Protein AF-A0A359EIB5-F1 (afdb_monomer_lite)

Structure (mmCIF, N/CA/C/O backbone):
data_AF-A0A359EIB5-F1
#
_entry.id   AF-A0A359EIB5-F1
#
loop_
_atom_site.group_PDB
_atom_site.id
_atom_site.type_symbol
_atom_site.label_atom_id
_atom_site.label_alt_id
_atom_site.label_comp_id
_atom_site.label_asym_id
_atom_site.label_entity_id
_atom_site.label_seq_id
_atom_site.pdbx_PDB_ins_code
_atom_site.Cartn_x
_atom_site.Cartn_y
_atom_site.Cartn_z
_atom_site.occupancy
_atom_site.B_iso_or_equiv
_atom_site.auth_seq_id
_atom_site.auth_comp_id
_atom_site.auth_asym_id
_atom_site.auth_atom_id
_atom_site.pdbx_PDB_model_num
ATOM 1 N N . MET A 1 1 ? 12.207 -35.602 58.215 1.00 65.62 1 MET A N 1
ATOM 2 C CA . MET A 1 1 ? 12.958 -34.423 57.721 1.00 65.62 1 MET A CA 1
ATOM 3 C C . MET A 1 1 ? 12.317 -33.805 56.476 1.00 65.62 1 MET A C 1
ATOM 5 O O . MET A 1 1 ? 11.827 -32.693 56.573 1.00 65.62 1 MET A O 1
ATOM 9 N N . LYS A 1 2 ? 12.185 -34.533 55.356 1.00 75.19 2 LYS A N 1
ATOM 10 C CA . LYS A 1 2 ? 11.631 -34.013 54.079 1.00 75.19 2 LYS A CA 1
ATOM 11 C C . LYS A 1 2 ? 10.182 -33.489 54.164 1.00 75.19 2 LYS A C 1
ATOM 13 O O . LYS A 1 2 ? 9.857 -32.461 53.590 1.00 75.19 2 LYS A O 1
ATOM 18 N N . LYS A 1 3 ? 9.329 -34.173 54.938 1.00 73.69 3 LYS A N 1
ATOM 19 C CA . LYS A 1 3 ? 7.910 -33.813 55.125 1.00 73.69 3 LYS A CA 1
ATOM 20 C C . LYS A 1 3 ? 7.727 -32.527 55.943 1.00 73.69 3 LYS A C 1
ATOM 22 O O . LYS A 1 3 ? 6.883 -31.716 55.604 1.00 73.69 3 LYS A O 1
ATOM 27 N N . VAL A 1 4 ? 8.565 -32.312 56.962 1.00 80.88 4 VAL A N 1
ATOM 28 C CA . VAL A 1 4 ? 8.549 -31.085 57.783 1.00 80.88 4 VAL A CA 1
ATOM 29 C C . VAL A 1 4 ? 8.980 -29.878 56.951 1.00 80.88 4 VAL A C 1
ATOM 31 O O . VAL A 1 4 ? 8.366 -28.824 57.043 1.00 80.88 4 VAL A O 1
ATOM 34 N N . TRP A 1 5 ? 9.972 -30.054 56.075 1.00 76.94 5 TRP A N 1
ATOM 35 C CA . TRP A 1 5 ? 10.420 -28.993 55.173 1.00 76.94 5 TRP A CA 1
ATOM 36 C C . TRP A 1 5 ? 9.376 -28.655 54.099 1.00 76.94 5 TRP A C 1
ATOM 38 O O . TRP A 1 5 ? 9.170 -27.486 53.803 1.00 76.94 5 TRP A O 1
ATOM 48 N N . MET A 1 6 ? 8.635 -29.649 53.597 1.00 76.38 6 MET A N 1
ATOM 49 C CA . MET A 1 6 ? 7.529 -29.430 52.655 1.00 76.38 6 MET A CA 1
ATOM 50 C C . MET A 1 6 ? 6.339 -28.699 53.296 1.00 76.38 6 MET A C 1
ATOM 52 O O . MET A 1 6 ? 5.755 -27.822 52.669 1.00 76.38 6 MET A O 1
ATOM 56 N N . PHE A 1 7 ? 6.016 -29.004 54.559 1.00 82.6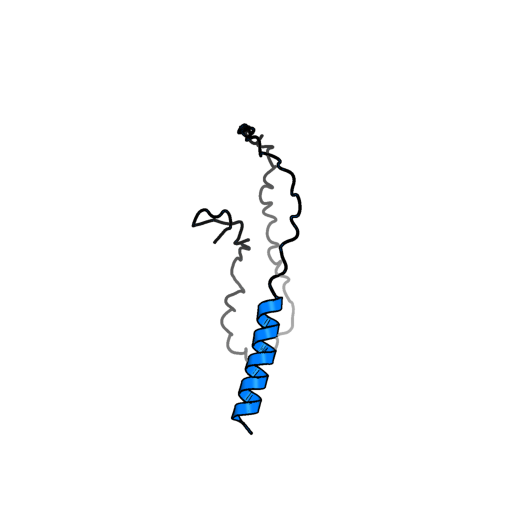2 7 PHE A N 1
ATOM 57 C CA . PHE A 1 7 ? 4.994 -28.265 55.309 1.00 82.62 7 PHE A CA 1
ATOM 58 C C . PHE A 1 7 ? 5.427 -26.832 55.623 1.00 82.62 7 PHE A C 1
ATOM 60 O O . PHE A 1 7 ? 4.618 -25.919 55.502 1.00 82.62 7 PHE A O 1
ATOM 67 N N . LEU A 1 8 ? 6.699 -26.616 55.966 1.00 80.19 8 LEU A N 1
ATOM 68 C CA . LEU A 1 8 ? 7.230 -25.275 56.207 1.00 80.19 8 LEU A CA 1
ATOM 69 C C . LEU A 1 8 ? 7.266 -24.446 54.913 1.00 80.19 8 LEU A C 1
ATOM 71 O O . LEU A 1 8 ? 6.943 -23.264 54.936 1.00 80.19 8 LEU A O 1
ATOM 75 N N . PHE A 1 9 ? 7.563 -25.079 53.774 1.00 80.06 9 PHE A N 1
ATOM 76 C CA . PHE A 1 9 ? 7.531 -24.438 52.460 1.00 80.06 9 PHE A CA 1
ATOM 77 C C . PHE A 1 9 ? 6.105 -24.061 52.034 1.00 80.06 9 PHE A C 1
ATOM 79 O O . PHE A 1 9 ? 5.877 -22.930 51.619 1.00 80.06 9 PHE A O 1
ATOM 86 N N . LEU A 1 10 ? 5.123 -24.955 52.206 1.00 79.44 10 LEU A N 1
ATOM 87 C CA . LEU A 1 10 ? 3.712 -24.654 51.922 1.00 79.44 10 LEU A CA 1
ATOM 88 C C . LEU A 1 10 ? 3.135 -23.584 52.854 1.00 79.44 10 LEU A C 1
ATOM 90 O O . LEU A 1 10 ? 2.333 -22.767 52.413 1.00 79.44 10 LEU A O 1
ATOM 94 N N . LEU A 1 11 ? 3.554 -23.557 54.120 1.00 78.38 11 LEU A N 1
ATOM 95 C CA . LEU A 1 11 ? 3.101 -22.553 55.079 1.00 78.38 11 LEU A CA 1
ATOM 96 C C . LEU A 1 11 ? 3.673 -21.168 54.746 1.00 78.38 11 LEU A C 1
ATOM 98 O O . LEU A 1 11 ? 2.924 -20.199 54.747 1.00 78.38 11 LEU A O 1
ATOM 102 N N . VAL A 1 12 ? 4.957 -21.073 54.381 1.00 78.00 12 VAL A N 1
ATOM 103 C CA . VAL A 1 12 ? 5.596 -19.803 53.986 1.00 78.00 12 VAL A CA 1
ATOM 104 C C . VAL A 1 12 ? 5.069 -19.295 52.637 1.00 78.00 12 VAL A C 1
ATOM 106 O O . VAL A 1 12 ? 4.770 -18.111 52.508 1.00 78.00 12 VAL A O 1
ATOM 109 N N . PHE A 1 13 ? 4.893 -20.173 51.644 1.00 67.50 13 PHE A N 1
ATOM 110 C CA . PHE A 1 13 ? 4.384 -19.783 50.322 1.00 67.50 13 PHE A CA 1
ATOM 111 C C . PHE A 1 13 ? 2.872 -19.491 50.339 1.00 67.50 13 PHE A C 1
ATOM 113 O O . PHE A 1 13 ? 2.404 -18.596 49.640 1.00 67.50 13 PHE A O 1
ATOM 120 N N . GLY A 1 14 ? 2.106 -20.195 51.181 1.00 69.12 14 GLY A N 1
ATOM 121 C CA . GLY A 1 14 ? 0.678 -19.949 51.390 1.00 69.12 14 GLY A CA 1
ATOM 122 C C . GLY A 1 14 ? 0.394 -18.636 52.124 1.00 69.12 14 GLY A C 1
ATOM 123 O O . GLY A 1 14 ? -0.482 -17.887 51.703 1.00 69.12 14 GLY A O 1
ATOM 124 N N . LEU A 1 15 ? 1.168 -18.300 53.166 1.00 65.12 15 LEU A N 1
ATOM 125 C CA . LEU A 1 15 ? 1.047 -17.009 53.863 1.00 65.12 15 LEU A CA 1
ATOM 126 C C . LEU A 1 15 ? 1.427 -15.815 52.974 1.00 65.12 15 LEU A C 1
ATOM 128 O O . LEU A 1 15 ? 0.824 -14.754 53.109 1.00 65.12 15 LEU A O 1
ATOM 132 N N . ALA A 1 16 ? 2.363 -15.990 52.034 1.00 59.53 16 ALA A N 1
ATOM 133 C CA . ALA A 1 16 ? 2.695 -14.960 51.049 1.00 59.53 16 ALA A CA 1
ATOM 134 C C . ALA A 1 16 ? 1.555 -14.708 50.040 1.00 59.53 16 ALA A C 1
ATOM 136 O O . ALA A 1 16 ? 1.380 -13.580 49.586 1.00 59.53 16 ALA A O 1
ATOM 137 N N . PHE A 1 17 ? 0.744 -15.724 49.722 1.00 56.12 17 PHE A N 1
ATOM 138 C CA . PHE A 1 17 ? -0.358 -15.602 48.760 1.00 56.12 17 PHE A CA 1
ATOM 139 C C . PHE A 1 17 ? -1.595 -14.899 49.346 1.00 56.12 17 PHE A C 1
ATOM 141 O O . PHE A 1 17 ? -2.283 -14.171 48.634 1.00 56.12 17 PHE A O 1
ATOM 148 N N . LEU A 1 18 ? -1.858 -15.049 50.652 1.00 57.69 18 LEU A N 1
ATOM 149 C CA . LEU A 1 18 ? -2.959 -14.339 51.323 1.00 57.69 18 LEU A CA 1
ATOM 150 C C . LEU A 1 18 ? -2.684 -12.838 51.543 1.00 57.69 18 LEU A C 1
ATOM 152 O O . LEU A 1 18 ? -3.629 -12.080 51.745 1.00 57.69 18 LEU A O 1
ATOM 156 N N . ALA A 1 19 ? -1.427 -12.387 51.470 1.00 55.81 19 ALA A N 1
ATOM 157 C CA . ALA A 1 19 ? -1.064 -10.976 51.631 1.00 55.81 19 ALA A CA 1
ATOM 158 C C . ALA A 1 19 ? -1.220 -10.129 50.346 1.00 55.81 19 ALA A C 1
ATOM 160 O O . ALA A 1 19 ? -1.018 -8.919 50.397 1.00 55.81 19 ALA A O 1
ATOM 161 N N . SER A 1 20 ? -1.600 -10.725 49.204 1.00 52.28 20 SER A N 1
ATOM 162 C CA . SER A 1 20 ? -1.776 -9.999 47.930 1.00 52.28 20 SER A CA 1
ATOM 163 C C . SER A 1 20 ? -3.173 -9.398 47.734 1.00 52.28 20 SER A C 1
ATOM 165 O O . SER A 1 20 ? -3.451 -8.832 46.677 1.00 52.28 20 SER A O 1
ATOM 167 N N . CYS A 1 21 ? -4.054 -9.491 48.733 1.00 56.09 21 CYS A N 1
ATOM 168 C CA . CYS A 1 21 ? -5.291 -8.719 48.749 1.00 56.09 21 CYS A CA 1
ATOM 169 C C . CYS A 1 21 ? -4.988 -7.327 49.319 1.00 56.09 21 CYS A C 1
ATOM 171 O O . CYS A 1 21 ? -5.253 -7.049 50.487 1.00 56.09 21 CYS A O 1
ATOM 173 N N . GLN A 1 22 ? -4.404 -6.447 48.503 1.00 64.00 22 GLN A N 1
ATOM 174 C CA . GLN A 1 22 ? -4.552 -5.021 48.776 1.00 64.00 22 GLN A CA 1
ATOM 175 C C . GLN A 1 22 ? -6.024 -4.662 48.526 1.00 64.00 22 GLN A C 1
ATOM 177 O O . GLN A 1 22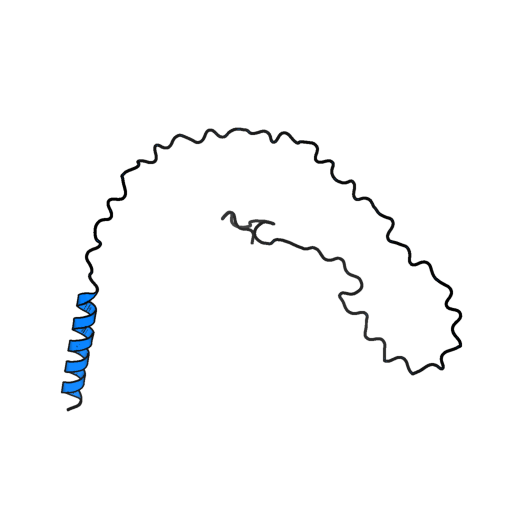 ? -6.546 -5.010 47.462 1.00 64.00 22 GLN A O 1
ATOM 182 N N . PRO A 1 23 ? -6.721 -4.008 49.472 1.00 58.62 23 PRO A N 1
ATOM 183 C CA . PRO A 1 23 ? -7.952 -3.322 49.125 1.00 58.62 23 PRO A CA 1
ATOM 184 C C . PRO A 1 23 ? -7.587 -2.277 48.069 1.00 58.62 23 PRO A C 1
ATOM 186 O O . PRO A 1 23 ? -6.602 -1.554 48.218 1.00 58.62 23 PRO A O 1
ATOM 189 N N . ALA A 1 24 ? -8.332 -2.263 46.967 1.00 63.12 24 ALA A N 1
ATOM 190 C CA . ALA A 1 24 ? -8.258 -1.170 46.020 1.00 63.12 24 ALA A CA 1
ATOM 191 C C . ALA A 1 24 ? -8.645 0.096 46.789 1.00 63.12 24 ALA A C 1
ATOM 193 O O . ALA A 1 24 ? -9.791 0.222 47.212 1.00 63.12 24 ALA A O 1
ATOM 194 N N . ASP A 1 25 ? -7.682 0.984 47.035 1.00 58.03 25 ASP A N 1
ATOM 195 C CA . ASP A 1 25 ? -8.004 2.336 47.459 1.00 58.03 25 ASP A CA 1
ATOM 196 C C . ASP A 1 25 ? -8.883 2.929 46.358 1.00 58.03 25 ASP A C 1
ATOM 198 O O . ASP A 1 25 ? -8.464 3.046 45.202 1.00 58.03 25 ASP A O 1
ATOM 202 N N . ASP A 1 26 ? -10.130 3.219 46.723 1.00 52.59 26 ASP A N 1
ATOM 203 C CA . ASP A 1 26 ? -11.119 3.887 45.897 1.00 52.59 26 ASP A CA 1
ATOM 204 C C . ASP A 1 26 ? -10.531 5.209 45.386 1.00 52.59 26 ASP A C 1
ATOM 206 O O . ASP A 1 26 ? -10.616 6.259 46.030 1.00 52.59 26 ASP A O 1
ATOM 210 N N . ILE A 1 27 ? -9.930 5.183 44.194 1.00 56.69 27 ILE A N 1
ATOM 211 C CA . ILE A 1 27 ? -9.752 6.400 43.418 1.00 56.69 27 ILE A CA 1
ATOM 212 C C . ILE A 1 27 ? -11.161 6.830 43.040 1.00 56.69 27 ILE A C 1
ATOM 214 O O . ILE A 1 27 ? -11.795 6.248 42.161 1.00 56.69 27 ILE A O 1
ATOM 218 N N . VAL A 1 28 ? -11.632 7.867 43.729 1.00 56.97 28 VAL A N 1
ATOM 219 C CA . VAL A 1 28 ? -12.770 8.697 43.344 1.00 56.97 28 VAL A CA 1
ATOM 220 C C . VAL A 1 28 ? -12.485 9.247 41.942 1.00 56.97 28 VAL A C 1
ATOM 222 O O . VAL A 1 28 ? -11.973 10.351 41.773 1.00 56.97 28 VAL A O 1
ATOM 225 N N . SER A 1 29 ? -12.771 8.452 40.913 1.00 51.56 29 SER A N 1
ATOM 226 C CA . SER A 1 29 ? -12.925 8.950 39.556 1.00 51.56 29 SER A CA 1
ATOM 227 C C . SER A 1 29 ? -14.298 9.579 39.496 1.00 51.56 29 SER A C 1
ATOM 229 O O . SER A 1 29 ? -15.319 8.905 39.624 1.00 51.56 29 SER A O 1
ATOM 231 N N . ALA A 1 30 ? -14.283 10.902 39.395 1.00 54.88 30 ALA A N 1
ATOM 232 C CA . ALA A 1 30 ? -15.448 11.737 39.236 1.00 54.88 30 ALA A CA 1
ATOM 233 C C . ALA A 1 30 ? -16.458 11.098 38.276 1.00 54.88 30 ALA A C 1
ATOM 235 O O . ALA A 1 30 ? -16.133 10.756 37.139 1.00 54.88 30 ALA A O 1
ATOM 236 N N . THR A 1 31 ? -17.700 10.990 38.740 1.00 55.62 31 THR A N 1
ATOM 237 C CA . THR A 1 31 ? -18.868 10.833 37.885 1.00 55.62 31 THR A CA 1
ATOM 238 C C . THR A 1 31 ? -18.940 12.041 36.955 1.00 55.62 31 THR A C 1
ATOM 240 O O . THR A 1 31 ? -19.554 13.054 37.282 1.00 55.62 31 THR A O 1
ATOM 243 N N . SER A 1 32 ? -18.314 11.955 35.788 1.00 50.03 32 SER A N 1
ATOM 244 C CA . SER A 1 32 ? -18.822 12.630 34.606 1.00 50.03 32 SER A CA 1
ATOM 245 C C . SER A 1 32 ? -19.661 11.609 33.861 1.00 50.03 32 SER A C 1
ATOM 247 O O . SER A 1 32 ? -19.165 10.757 33.129 1.00 50.03 32 SER A O 1
ATOM 249 N N . THR A 1 33 ? -20.970 11.680 34.081 1.00 57.88 33 THR A N 1
ATOM 250 C CA . THR A 1 33 ? -21.948 11.226 33.097 1.00 57.88 33 THR A CA 1
ATOM 251 C C . THR A 1 33 ? -21.457 11.702 31.727 1.00 57.88 33 THR A C 1
ATOM 253 O O . THR A 1 33 ? -21.346 12.919 31.548 1.00 57.88 33 THR A O 1
ATOM 256 N N . PRO A 1 34 ? -21.127 10.827 30.759 1.00 52.56 34 PRO A N 1
ATOM 257 C CA . PRO A 1 34 ? -21.064 11.283 29.390 1.00 52.56 34 PRO A CA 1
ATOM 258 C C . PRO A 1 34 ? -22.514 11.569 29.015 1.00 52.56 34 PRO A C 1
ATOM 260 O O . PRO A 1 34 ? -23.275 10.682 28.631 1.00 52.56 34 PRO A O 1
ATOM 263 N N . GLU A 1 35 ? -22.929 12.815 29.224 1.00 60.00 35 GLU A N 1
ATOM 264 C CA . GLU A 1 35 ? -24.069 13.372 28.528 1.00 60.00 35 GLU A CA 1
ATOM 265 C C . GLU A 1 35 ? -23.762 13.151 27.053 1.00 60.00 35 GLU A C 1
ATOM 267 O O . GLU A 1 35 ? -22.848 13.760 26.492 1.00 60.00 35 GLU A O 1
ATOM 272 N N . SER A 1 36 ? -24.453 12.170 26.470 1.00 52.12 36 SER A N 1
ATOM 273 C CA . SER A 1 36 ? -24.425 11.871 25.048 1.00 52.12 36 SER A CA 1
ATOM 274 C C . SER A 1 36 ? -25.046 13.067 24.336 1.00 52.12 36 SER A C 1
ATOM 276 O O . SER A 1 36 ? -26.200 13.069 23.919 1.00 52.12 36 SER A O 1
ATOM 278 N N . THR A 1 37 ? -24.264 14.137 24.252 1.00 55.78 37 THR A N 1
ATOM 279 C CA . THR A 1 37 ? -24.436 15.169 23.255 1.00 55.78 37 THR A CA 1
ATOM 280 C C . THR A 1 37 ? -24.134 14.456 21.958 1.00 55.78 37 THR A C 1
ATOM 282 O O . THR A 1 37 ? -22.972 14.210 21.635 1.00 55.78 37 THR A O 1
ATOM 285 N N . ALA A 1 38 ? -25.196 14.032 21.277 1.00 58.81 38 ALA A N 1
ATOM 286 C CA . ALA A 1 38 ? -25.133 13.525 19.924 1.00 58.81 38 ALA A CA 1
ATOM 287 C C . ALA A 1 38 ? -24.189 14.434 19.133 1.00 58.81 38 ALA A C 1
ATOM 289 O O . ALA A 1 38 ? -24.496 15.605 18.895 1.00 58.81 38 ALA A O 1
ATOM 290 N N . THR A 1 39 ? -23.008 13.917 18.792 1.00 50.81 39 THR A N 1
ATOM 291 C CA . THR A 1 39 ? -22.123 14.566 17.838 1.00 50.81 39 THR A CA 1
ATOM 292 C C . THR A 1 39 ? -22.923 14.648 16.558 1.00 50.81 39 THR A C 1
ATOM 294 O O . THR A 1 39 ? -23.154 13.652 15.875 1.00 50.81 39 THR A O 1
ATOM 297 N N . GLN A 1 40 ? -23.438 15.844 16.301 1.00 56.09 40 GLN A N 1
ATOM 298 C CA . GLN A 1 40 ? -24.072 16.189 15.055 1.00 56.09 40 GLN A CA 1
ATOM 299 C C . GLN A 1 40 ? -23.097 15.777 13.959 1.00 56.09 40 GLN A C 1
ATOM 301 O O . GLN A 1 40 ? -21.960 16.253 13.926 1.00 56.09 40 GLN A O 1
ATOM 306 N N . LEU A 1 41 ? -23.533 14.839 13.119 1.00 58.69 41 LEU A N 1
ATOM 307 C CA . LEU A 1 41 ? -22.857 14.477 11.889 1.00 58.69 41 LEU A CA 1
ATOM 308 C C . LEU A 1 41 ? -22.821 15.752 11.054 1.00 58.69 41 LEU A C 1
ATOM 310 O O . LEU A 1 41 ? -23.763 16.078 10.334 1.00 58.69 41 LEU A O 1
ATOM 314 N N . ALA A 1 42 ? -21.764 16.538 11.234 1.00 53.81 42 ALA A N 1
ATOM 315 C CA . ALA A 1 42 ? -21.444 17.590 10.311 1.00 53.81 42 ALA A CA 1
ATOM 316 C C . ALA A 1 42 ? -21.179 16.857 9.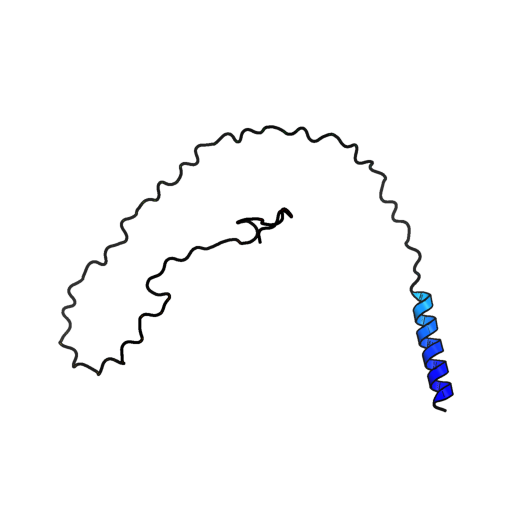003 1.00 53.81 42 ALA A C 1
ATOM 318 O O . ALA A 1 42 ? -20.138 16.221 8.837 1.00 53.81 42 ALA A O 1
ATOM 319 N N . THR A 1 43 ? -22.149 16.921 8.093 1.00 55.06 43 THR A N 1
ATOM 320 C CA . THR A 1 43 ? -21.932 16.768 6.660 1.00 55.06 43 THR A CA 1
ATOM 321 C C . THR A 1 43 ? -20.962 17.870 6.260 1.00 55.06 43 THR A C 1
ATOM 323 O O . THR A 1 43 ? -21.329 18.8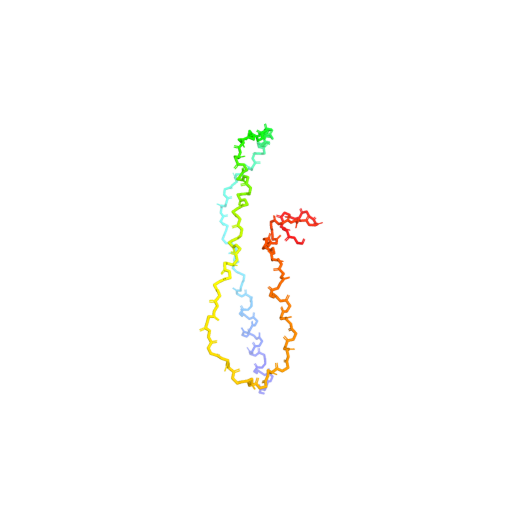88 5.678 1.00 55.06 43 THR A O 1
ATOM 326 N N . GLN A 1 44 ? -19.700 17.710 6.645 1.00 52.81 44 GLN A N 1
ATOM 327 C CA . GLN A 1 44 ? -18.614 18.385 5.991 1.00 52.81 44 GLN A CA 1
ATOM 328 C C . GLN A 1 44 ? -18.553 17.682 4.650 1.00 52.81 44 GLN A C 1
ATOM 330 O O . GLN A 1 44 ? -17.902 16.654 4.504 1.00 52.81 44 GLN A O 1
ATOM 335 N N . THR A 1 45 ? -19.312 18.195 3.680 1.00 55.06 45 THR A N 1
ATOM 336 C CA . THR A 1 45 ? -18.921 18.045 2.287 1.00 55.06 45 THR A CA 1
ATOM 337 C C . THR A 1 45 ? -17.457 18.453 2.282 1.00 55.06 45 THR A C 1
ATOM 339 O O . THR A 1 45 ? -17.190 19.619 2.596 1.00 55.06 45 THR A O 1
ATOM 342 N N . PRO A 1 46 ? -16.499 17.536 2.058 1.00 58.09 46 PRO A N 1
ATOM 343 C CA . PRO A 1 46 ? -15.130 17.964 1.905 1.00 58.09 46 PRO A CA 1
ATOM 344 C C . PRO A 1 46 ? -15.186 18.963 0.761 1.00 58.09 46 PRO A C 1
ATOM 346 O O . PRO A 1 46 ? -15.572 18.618 -0.358 1.00 58.09 46 PRO A O 1
ATOM 349 N N . THR A 1 47 ? -14.907 20.233 1.053 1.00 55.88 47 THR A N 1
ATOM 350 C CA . THR A 1 47 ? -14.581 21.176 0.001 1.00 55.88 47 THR A CA 1
ATOM 351 C C . THR A 1 47 ? -13.381 20.533 -0.657 1.00 55.88 47 THR A C 1
ATOM 353 O O . THR A 1 47 ? -12.294 20.531 -0.080 1.00 55.88 47 THR A O 1
ATOM 356 N N . LEU A 1 48 ? -13.609 19.886 -1.803 1.00 55.72 48 LEU A N 1
ATOM 357 C CA . LEU A 1 48 ? -12.563 19.444 -2.698 1.00 55.72 48 LEU A CA 1
ATOM 358 C C . LEU A 1 48 ? -11.864 20.733 -3.104 1.00 55.72 48 LEU A C 1
ATOM 360 O O . LEU A 1 48 ? -12.203 21.362 -4.103 1.00 55.72 48 LEU A O 1
ATOM 364 N N . ILE A 1 49 ? -10.921 21.178 -2.274 1.00 61.12 49 I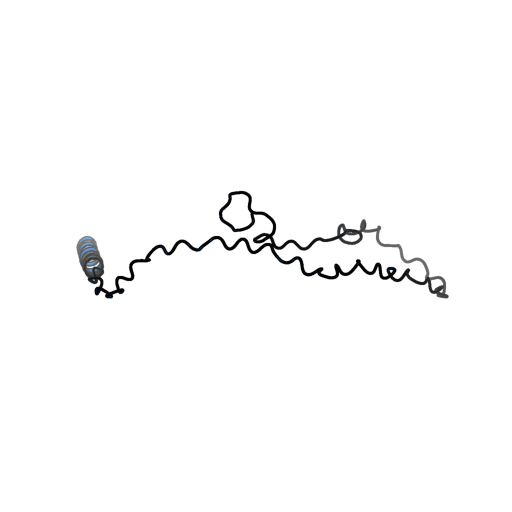LE A N 1
ATOM 365 C CA . ILE A 1 49 ? -9.849 22.027 -2.741 1.00 61.12 49 ILE A CA 1
ATOM 366 C C . ILE A 1 49 ? -9.325 21.215 -3.917 1.00 61.12 49 ILE A C 1
ATOM 368 O O . ILE A 1 49 ? -9.007 20.037 -3.708 1.00 61.12 49 ILE A O 1
ATOM 372 N N . PRO A 1 50 ? -9.319 21.748 -5.149 1.00 56.31 50 PRO A N 1
ATOM 373 C CA . PRO A 1 50 ? -8.583 21.101 -6.203 1.00 56.31 50 PRO A CA 1
ATOM 374 C C . PRO A 1 50 ? -7.146 21.107 -5.702 1.00 56.31 50 PRO A C 1
ATOM 376 O O . PRO A 1 50 ? -6.412 22.082 -5.860 1.00 56.31 50 PRO A O 1
ATOM 379 N N . SER A 1 51 ? -6.758 20.016 -5.036 1.00 60.12 51 SER A N 1
ATOM 380 C CA . SER A 1 51 ? -5.396 19.558 -5.063 1.00 60.12 51 SER A CA 1
ATOM 381 C C . SER A 1 51 ? -5.111 19.608 -6.542 1.00 60.12 51 SER A C 1
ATOM 383 O O . SER A 1 51 ? -5.797 18.961 -7.339 1.00 60.12 51 SER A O 1
ATOM 385 N N . LYS A 1 52 ? -4.220 20.516 -6.931 1.00 51.34 52 LYS A N 1
ATOM 386 C CA . LYS A 1 52 ? -3.515 20.357 -8.182 1.00 51.34 52 LYS A CA 1
ATOM 387 C C . LYS A 1 52 ? -2.939 18.964 -8.024 1.00 51.34 52 LYS A C 1
ATOM 389 O O . LYS A 1 52 ? -1.920 18.819 -7.359 1.00 51.34 52 LYS A O 1
ATOM 394 N N . THR A 1 53 ? -3.656 17.948 -8.514 1.00 62.28 53 THR A N 1
ATOM 395 C CA . THR A 1 53 ? -3.075 16.665 -8.847 1.00 62.28 53 THR A CA 1
ATOM 396 C C . THR A 1 53 ? -1.810 17.104 -9.546 1.00 62.28 53 THR A C 1
ATOM 398 O O . THR A 1 53 ? -1.943 17.834 -10.539 1.00 62.28 53 THR A O 1
ATOM 401 N N . PRO A 1 54 ? -0.611 16.870 -8.977 1.00 56.22 54 PRO A N 1
ATOM 402 C CA . PRO A 1 54 ? 0.560 17.023 -9.796 1.00 56.22 54 PRO A CA 1
ATOM 403 C C . PRO A 1 54 ? 0.249 16.067 -10.933 1.00 56.22 54 PRO A C 1
ATOM 405 O O . PRO A 1 54 ? 0.161 14.855 -10.730 1.00 56.22 54 PRO A O 1
ATOM 408 N N . GLU A 1 55 ? -0.109 16.633 -12.088 1.00 60.16 55 GLU A N 1
ATOM 409 C CA . GLU A 1 55 ? -0.051 15.913 -13.339 1.00 60.16 55 GLU A CA 1
ATOM 410 C C . GLU A 1 55 ? 1.287 15.205 -13.236 1.00 60.16 55 GLU A C 1
ATOM 412 O O . GLU A 1 55 ? 2.258 15.896 -12.901 1.00 60.16 55 GLU A O 1
ATOM 417 N N . PRO A 1 56 ? 1.332 13.860 -13.290 1.00 59.16 56 PRO A N 1
ATOM 418 C CA . PRO A 1 56 ? 2.602 13.181 -13.209 1.00 59.16 56 PRO A CA 1
ATOM 419 C C . PRO A 1 56 ? 3.423 13.839 -14.300 1.00 59.16 56 PRO A C 1
ATOM 421 O O . PRO A 1 56 ? 3.119 13.668 -15.481 1.00 59.16 56 PRO A O 1
ATOM 424 N N . THR A 1 57 ? 4.364 14.699 -13.904 1.00 58.78 57 THR A N 1
ATOM 425 C CA . THR A 1 57 ? 5.310 15.271 -14.830 1.00 58.78 57 THR A CA 1
ATOM 426 C C . THR A 1 57 ? 6.022 14.022 -15.270 1.00 58.78 57 THR A C 1
ATOM 428 O O . THR A 1 57 ? 6.792 13.435 -14.510 1.00 58.78 57 THR A O 1
ATOM 431 N N . LEU A 1 58 ? 5.638 13.528 -16.445 1.00 55.62 58 LEU A N 1
ATOM 432 C CA . LEU A 1 58 ? 6.381 12.534 -17.178 1.00 55.62 58 LEU A CA 1
ATOM 433 C C . LEU A 1 58 ? 7.659 13.269 -17.557 1.00 55.62 58 LEU A C 1
ATOM 435 O O . LEU A 1 58 ? 7.832 13.673 -18.704 1.00 55.62 58 LEU A O 1
ATOM 439 N N . ASP A 1 59 ? 8.511 13.532 -16.562 1.00 65.75 59 ASP A N 1
ATOM 440 C CA . ASP A 1 59 ? 9.892 13.866 -16.796 1.00 65.75 59 ASP A CA 1
ATOM 441 C C . ASP A 1 59 ? 10.346 12.740 -17.709 1.00 65.75 59 ASP A C 1
ATOM 443 O O . ASP A 1 59 ? 10.226 11.566 -17.323 1.00 65.75 59 ASP A O 1
ATOM 447 N N . PRO A 1 60 ? 10.722 13.049 -18.963 1.00 65.62 60 PRO A N 1
ATOM 448 C CA . PRO A 1 60 ? 11.160 12.014 -19.864 1.00 65.62 60 PRO A CA 1
ATOM 449 C C . PRO A 1 60 ? 12.318 11.351 -19.140 1.00 65.62 60 PRO A C 1
ATOM 451 O O . PRO A 1 60 ? 13.336 11.999 -18.885 1.00 65.62 60 PRO A O 1
ATOM 454 N N . THR A 1 61 ? 12.125 10.088 -18.746 1.00 66.38 61 THR A N 1
ATOM 455 C CA . THR A 1 61 ? 13.182 9.252 -18.187 1.00 66.38 61 THR A CA 1
ATOM 456 C C . THR A 1 61 ? 14.417 9.541 -19.022 1.00 66.38 61 THR A C 1
ATOM 458 O O . THR A 1 61 ? 14.301 9.431 -20.250 1.00 66.38 61 THR A O 1
ATOM 461 N N . PRO A 1 62 ? 15.541 10.003 -18.440 1.00 62.97 62 PRO A N 1
ATOM 462 C CA . PRO A 1 62 ? 16.695 10.359 -19.241 1.00 62.97 62 PRO A CA 1
ATOM 463 C C . PRO A 1 62 ? 17.056 9.126 -20.056 1.00 62.97 62 PRO A C 1
ATOM 465 O O . PRO A 1 62 ? 17.526 8.124 -19.520 1.00 62.97 62 PRO A O 1
ATOM 468 N N . LYS A 1 63 ? 16.747 9.167 -21.357 1.00 68.44 63 LYS A N 1
ATOM 469 C CA . LYS A 1 63 ? 17.112 8.108 -22.283 1.00 68.44 63 LYS A CA 1
ATOM 470 C C . LYS A 1 63 ? 18.629 8.057 -22.197 1.00 68.44 63 LYS A C 1
ATOM 472 O O . LYS A 1 63 ? 19.236 9.097 -22.466 1.00 68.44 63 LYS A O 1
ATOM 477 N N . PRO A 1 64 ? 19.245 6.938 -21.776 1.00 62.34 64 PRO A N 1
ATOM 478 C CA . PRO A 1 64 ? 20.688 6.886 -21.654 1.00 62.34 64 PRO A CA 1
ATOM 479 C C . PRO A 1 64 ? 21.273 7.287 -23.007 1.00 62.34 64 PRO A C 1
ATOM 481 O O . PRO A 1 64 ? 21.054 6.624 -24.023 1.00 62.34 64 PRO A O 1
ATOM 484 N N . SER A 1 65 ? 21.918 8.454 -23.027 1.00 63.47 65 SER A N 1
ATOM 485 C CA . SER A 1 65 ? 22.621 8.950 -24.197 1.00 63.47 65 SER A CA 1
ATOM 486 C C . SER A 1 65 ? 23.773 7.984 -24.409 1.00 63.47 65 SER A C 1
ATOM 488 O O . SER A 1 65 ? 24.651 7.871 -23.552 1.00 63.47 65 SER A O 1
ATOM 490 N N . ALA A 1 66 ? 23.714 7.206 -25.487 1.00 59.19 66 ALA A N 1
ATOM 491 C CA . ALA A 1 66 ? 24.757 6.255 -25.822 1.00 59.19 66 ALA A CA 1
ATOM 492 C C . ALA A 1 66 ? 26.014 7.039 -26.218 1.00 59.19 66 ALA A C 1
ATOM 494 O O . ALA A 1 66 ? 26.223 7.367 -27.384 1.00 59.19 66 ALA A O 1
ATOM 495 N N . THR A 1 67 ? 26.841 7.367 -25.228 1.00 58.06 67 THR A N 1
ATOM 496 C CA . THR A 1 67 ? 28.222 7.787 -25.437 1.00 58.06 67 THR A CA 1
ATOM 497 C C . THR A 1 67 ? 28.932 6.631 -26.130 1.00 58.06 67 THR A C 1
ATOM 499 O O . THR A 1 67 ? 29.131 5.572 -25.535 1.00 58.06 67 THR A O 1
ATOM 502 N N . SER A 1 68 ? 29.268 6.805 -27.408 1.00 59.88 68 SER A N 1
ATOM 503 C CA . SER A 1 68 ? 30.079 5.849 -28.157 1.00 59.88 68 SER A CA 1
ATOM 504 C C . SER A 1 68 ? 31.438 5.717 -27.469 1.00 59.88 68 SER A C 1
ATOM 506 O O . SER A 1 68 ? 32.266 6.625 -27.506 1.00 59.88 68 SER A O 1
ATOM 508 N N . SER A 1 69 ? 31.602 4.596 -26.780 1.00 66.75 69 SER A N 1
ATOM 509 C CA . SER A 1 69 ? 32.749 4.241 -25.958 1.00 66.75 69 SER A CA 1
ATOM 510 C C . SER A 1 69 ? 33.877 3.748 -26.872 1.00 66.75 69 SER A C 1
ATOM 512 O O . SER A 1 69 ? 33.880 2.583 -27.261 1.00 66.75 69 SER A O 1
ATOM 514 N N . ASP A 1 70 ? 34.813 4.626 -27.241 1.00 66.56 70 ASP A N 1
ATOM 515 C CA . ASP A 1 70 ? 35.992 4.308 -28.073 1.00 66.56 70 ASP A CA 1
ATOM 516 C C . ASP A 1 70 ? 37.083 3.593 -27.249 1.00 66.56 70 ASP A C 1
ATOM 518 O O . ASP A 1 70 ? 38.182 4.100 -27.028 1.00 66.56 70 ASP A O 1
ATOM 522 N N . PHE A 1 71 ? 36.738 2.434 -26.682 1.00 66.12 71 PHE A N 1
ATOM 523 C CA . PHE A 1 71 ? 37.662 1.626 -25.885 1.00 66.12 71 PHE A CA 1
ATOM 524 C C . PHE A 1 71 ? 38.346 0.572 -26.766 1.00 66.12 71 PHE A C 1
ATOM 526 O O . PHE A 1 71 ? 37.700 -0.003 -27.646 1.00 66.12 71 PHE A O 1
ATOM 533 N N . PRO A 1 72 ? 39.640 0.274 -26.529 1.00 71.19 72 PRO A N 1
ATOM 534 C CA . PRO A 1 72 ? 40.354 -0.754 -27.280 1.00 71.19 72 PRO A CA 1
ATOM 535 C C . PRO A 1 72 ? 39.660 -2.117 -27.125 1.00 71.19 72 PRO A C 1
ATOM 537 O O . PRO A 1 72 ? 39.037 -2.363 -26.087 1.00 71.19 72 PRO A O 1
ATOM 540 N N . PRO A 1 73 ? 39.773 -3.025 -28.117 1.00 66.69 73 PRO A N 1
ATOM 541 C CA . PRO A 1 73 ? 39.143 -4.335 -28.040 1.00 66.69 73 PRO A CA 1
ATOM 542 C C . PRO A 1 73 ? 39.685 -5.087 -26.823 1.00 66.69 73 PRO A C 1
ATOM 544 O O . PRO A 1 73 ? 40.846 -5.493 -26.780 1.00 66.69 73 PRO A O 1
ATOM 547 N N . VAL A 1 74 ? 38.835 -5.243 -25.812 1.00 67.88 74 VAL A N 1
ATOM 548 C CA . VAL A 1 74 ? 39.141 -6.042 -24.631 1.00 67.88 74 VAL A CA 1
ATOM 549 C C . VAL A 1 74 ? 39.175 -7.501 -25.078 1.00 67.88 74 VAL A C 1
ATOM 551 O O . VAL A 1 74 ? 38.176 -8.028 -25.567 1.00 67.88 74 VAL A O 1
ATOM 554 N N . THR A 1 75 ? 40.329 -8.155 -24.935 1.00 69.44 75 THR A N 1
ATOM 555 C CA . THR A 1 75 ? 40.468 -9.607 -25.095 1.00 69.44 75 THR A CA 1
ATOM 556 C C . THR A 1 75 ? 39.394 -10.294 -24.256 1.00 69.44 75 THR A C 1
ATOM 558 O O . THR A 1 75 ? 39.352 -10.096 -23.042 1.00 69.44 75 THR A O 1
ATOM 561 N N . ALA A 1 76 ? 38.504 -11.057 -24.898 1.00 62.94 76 ALA A N 1
ATOM 562 C CA . ALA A 1 76 ? 37.347 -11.656 -24.244 1.00 62.94 76 ALA A CA 1
ATOM 563 C C . ALA A 1 76 ? 37.785 -12.591 -23.104 1.00 62.94 76 ALA A C 1
ATOM 565 O O . ALA A 1 76 ? 38.219 -13.721 -23.328 1.00 62.94 76 ALA A O 1
ATOM 566 N N . VAL A 1 77 ? 37.671 -12.110 -21.867 1.00 74.69 77 VAL A N 1
ATOM 567 C CA . VAL A 1 77 ? 37.646 -12.959 -20.674 1.00 74.69 77 VAL A CA 1
ATOM 568 C C . VAL A 1 77 ? 36.384 -13.820 -20.793 1.00 74.69 77 VAL A C 1
ATOM 570 O O . VAL A 1 77 ? 35.344 -13.264 -21.159 1.00 74.69 77 VAL A O 1
ATOM 573 N N . PRO A 1 78 ? 36.428 -15.143 -20.535 1.00 67.75 78 PRO A N 1
ATOM 574 C CA . PRO A 1 78 ? 35.226 -15.966 -20.577 1.00 67.75 78 PRO A CA 1
ATOM 575 C C . PRO A 1 78 ? 34.170 -15.336 -19.669 1.00 67.75 78 PRO A C 1
ATOM 577 O O . PRO A 1 78 ? 34.367 -15.223 -18.459 1.00 67.75 78 PRO A O 1
ATOM 580 N N . THR A 1 79 ? 33.081 -14.870 -20.278 1.00 66.88 79 THR A N 1
ATOM 581 C CA . THR A 1 79 ? 31.936 -14.304 -19.574 1.00 66.88 79 THR A CA 1
ATOM 582 C C . THR A 1 79 ? 31.444 -15.370 -18.599 1.00 66.88 79 THR A C 1
ATOM 584 O O . THR A 1 79 ? 31.103 -16.469 -19.052 1.00 66.88 79 THR A O 1
ATOM 587 N N . PRO A 1 80 ? 31.435 -15.111 -17.277 1.00 68.12 80 PRO A N 1
ATOM 588 C CA . PRO A 1 80 ? 30.760 -15.998 -16.343 1.00 68.12 80 PRO A CA 1
ATOM 589 C C . PRO A 1 80 ? 29.353 -16.239 -16.883 1.00 68.12 80 PRO A C 1
ATOM 591 O O . PRO A 1 80 ? 28.703 -15.276 -17.293 1.00 68.12 80 PRO A O 1
ATOM 594 N N . ALA A 1 81 ? 28.935 -17.508 -16.963 1.00 67.25 81 ALA A N 1
ATOM 595 C CA . ALA A 1 81 ? 27.621 -17.889 -17.472 1.00 67.25 81 ALA A CA 1
ATOM 596 C C . ALA A 1 81 ? 26.577 -16.899 -16.950 1.00 67.25 81 ALA A C 1
ATOM 598 O O . ALA A 1 81 ? 26.535 -16.669 -15.740 1.00 67.25 81 ALA A O 1
ATOM 599 N N . ALA A 1 82 ? 25.835 -16.266 -17.867 1.00 66.12 82 ALA A N 1
ATOM 600 C CA . ALA A 1 82 ? 24.903 -15.199 -17.538 1.00 66.12 82 ALA A CA 1
ATOM 601 C C . ALA A 1 82 ? 24.021 -15.667 -16.379 1.00 66.12 82 ALA A C 1
ATOM 603 O O . ALA A 1 82 ? 23.189 -16.563 -16.536 1.00 66.12 82 ALA A O 1
ATOM 604 N N . ILE A 1 83 ? 24.272 -15.111 -15.195 1.00 68.94 83 ILE A N 1
ATOM 605 C CA . ILE A 1 83 ? 23.399 -15.289 -14.048 1.00 68.94 83 ILE A CA 1
ATOM 606 C C . ILE A 1 83 ? 22.105 -14.649 -14.529 1.00 68.94 83 ILE A C 1
ATOM 608 O O . ILE A 1 83 ? 22.116 -13.454 -14.828 1.00 68.94 83 ILE A O 1
ATOM 612 N N . GLY A 1 84 ? 21.063 -15.457 -14.761 1.00 74.69 84 GLY A N 1
ATOM 613 C CA . GLY A 1 84 ? 19.789 -14.954 -15.272 1.00 74.69 84 GLY A CA 1
ATOM 614 C C . GLY A 1 84 ? 19.409 -13.695 -14.502 1.00 74.69 84 GLY A C 1
ATOM 615 O O . GLY A 1 84 ? 19.621 -13.655 -13.287 1.00 74.69 84 GLY A O 1
ATOM 616 N N . GLU A 1 85 ? 18.967 -12.660 -15.219 1.00 79.31 85 GLU A N 1
ATOM 617 C CA . GLU A 1 85 ? 18.721 -11.335 -14.647 1.00 79.31 85 GLU A CA 1
ATOM 618 C C . GLU A 1 85 ? 18.006 -11.464 -13.303 1.00 79.31 85 GLU A C 1
ATOM 620 O O . GLU A 1 85 ? 16.972 -12.131 -13.193 1.00 79.31 85 GLU A O 1
ATOM 625 N N . SER A 1 86 ? 18.596 -10.884 -12.252 1.00 86.44 86 SER A N 1
ATOM 626 C CA . SER A 1 86 ? 18.011 -10.977 -10.919 1.00 86.44 86 SER A CA 1
ATOM 627 C C . SER A 1 86 ? 16.572 -10.474 -10.971 1.00 86.44 86 SER A C 1
ATOM 629 O O . SER A 1 86 ? 16.315 -9.423 -11.553 1.00 86.44 86 SER A O 1
ATOM 631 N N . TRP A 1 87 ? 15.647 -11.193 -10.333 1.00 90.00 87 TRP A N 1
ATOM 632 C CA . TRP A 1 87 ? 14.199 -10.952 -10.434 1.00 90.00 87 TRP A CA 1
ATOM 633 C C . TRP A 1 87 ? 13.761 -9.504 -10.152 1.00 90.00 87 TRP A C 1
ATOM 635 O O . TRP A 1 87 ? 12.683 -9.101 -10.578 1.00 90.00 87 TRP A O 1
ATOM 645 N N . TRP A 1 88 ? 14.581 -8.740 -9.428 1.00 92.44 88 TRP A N 1
ATOM 646 C CA . TRP A 1 88 ? 14.341 -7.359 -9.020 1.00 92.44 88 TRP A CA 1
ATOM 647 C C . TRP A 1 88 ? 14.810 -6.297 -10.028 1.00 92.44 88 TRP A C 1
ATOM 649 O O . TRP A 1 88 ? 14.421 -5.144 -9.883 1.00 92.44 88 TRP A O 1
ATOM 659 N N . ASN A 1 89 ? 15.640 -6.639 -11.021 1.00 89.50 89 ASN A N 1
ATOM 660 C CA . ASN A 1 89 ? 16.278 -5.643 -11.898 1.00 89.50 89 ASN A CA 1
ATOM 661 C C . ASN A 1 89 ? 15.319 -4.973 -12.899 1.00 89.50 89 ASN A C 1
ATOM 663 O O . ASN A 1 89 ? 15.584 -3.847 -13.302 1.00 89.50 89 ASN A O 1
ATOM 667 N N . ASP A 1 90 ? 14.222 -5.631 -13.286 1.00 90.69 90 ASP A N 1
ATOM 668 C CA . ASP A 1 90 ? 13.268 -5.134 -14.295 1.00 90.69 90 ASP A CA 1
ATOM 669 C C . ASP A 1 90 ? 11.813 -5.234 -13.796 1.00 90.69 90 ASP A C 1
ATOM 671 O O . ASP A 1 90 ? 10.925 -5.825 -14.421 1.00 90.69 90 ASP A O 1
ATOM 675 N N . ARG A 1 91 ? 11.572 -4.754 -12.570 1.00 94.38 91 ARG A N 1
ATOM 676 C CA . ARG A 1 91 ? 10.251 -4.768 -11.925 1.00 94.38 91 ARG A CA 1
ATOM 677 C C . ARG A 1 91 ? 9.920 -3.415 -11.311 1.00 94.38 91 ARG A C 1
ATOM 679 O O . ARG A 1 91 ? 10.799 -2.662 -10.907 1.00 94.38 91 ARG A O 1
ATOM 686 N N . VAL A 1 92 ? 8.622 -3.137 -11.224 1.00 95.56 92 VAL A N 1
ATOM 687 C CA . VAL A 1 92 ? 8.075 -1.959 -10.543 1.00 95.56 92 VAL A CA 1
ATOM 688 C C . VAL A 1 92 ? 7.672 -2.357 -9.128 1.00 95.56 92 VAL A C 1
ATOM 690 O O . VAL A 1 92 ? 7.031 -3.391 -8.934 1.00 95.56 92 VAL A O 1
ATOM 693 N N . PHE A 1 93 ? 8.033 -1.530 -8.151 1.00 96.25 93 PHE A N 1
ATOM 694 C CA . PHE A 1 93 ? 7.698 -1.737 -6.746 1.00 96.25 93 PHE A CA 1
ATOM 695 C C . PHE A 1 93 ? 6.624 -0.746 -6.304 1.00 96.25 93 PHE A C 1
ATOM 697 O O . PHE A 1 93 ? 6.678 0.432 -6.652 1.00 96.25 93 PHE A O 1
ATOM 704 N N . TYR A 1 94 ? 5.678 -1.235 -5.506 1.00 95.94 94 TYR A N 1
ATOM 705 C CA . TYR A 1 94 ? 4.693 -0.416 -4.813 1.00 95.94 94 TYR A CA 1
ATOM 706 C C . TYR A 1 94 ? 4.942 -0.517 -3.317 1.00 95.94 94 TYR A C 1
ATOM 708 O O . TYR A 1 94 ? 5.050 -1.615 -2.770 1.00 95.94 94 TYR A O 1
ATOM 716 N N . GLU A 1 95 ? 5.018 0.634 -2.663 1.00 96.81 95 GLU A N 1
ATOM 717 C CA . GLU A 1 95 ? 5.020 0.712 -1.211 1.00 96.81 95 GLU A CA 1
ATOM 718 C C . GLU A 1 95 ? 3.574 0.806 -0.724 1.00 96.81 95 GLU A C 1
ATOM 720 O O . GLU A 1 95 ? 2.814 1.671 -1.162 1.00 96.81 95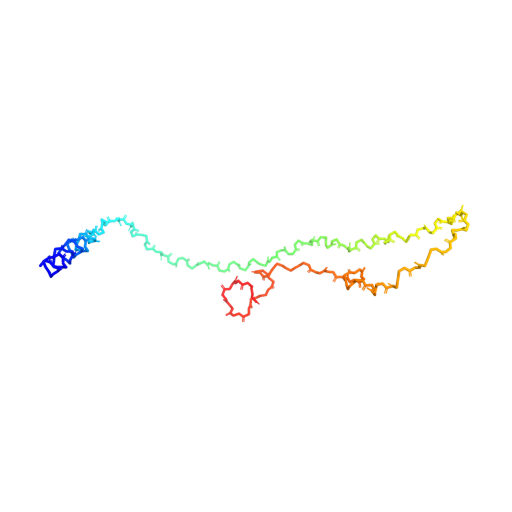 GLU A O 1
ATOM 725 N N . ILE A 1 96 ? 3.189 -0.112 0.162 1.00 96.31 96 ILE A N 1
ATOM 726 C CA . ILE A 1 96 ? 1.839 -0.181 0.720 1.00 96.31 96 ILE A CA 1
ATOM 727 C C . ILE A 1 96 ? 1.934 -0.054 2.235 1.00 96.31 96 ILE A C 1
ATOM 729 O O . ILE A 1 96 ? 2.608 -0.844 2.899 1.00 96.31 96 ILE A O 1
ATOM 733 N N . PHE A 1 97 ? 1.210 0.917 2.791 1.00 97.50 97 PHE A N 1
ATOM 734 C CA . PHE A 1 97 ? 1.051 1.055 4.233 1.00 97.50 97 PHE A CA 1
ATOM 735 C C . PHE A 1 97 ? -0.142 0.215 4.704 1.00 97.50 97 PHE A C 1
ATOM 737 O O . PHE A 1 97 ? -1.278 0.682 4.702 1.00 97.50 97 PHE A O 1
ATOM 744 N N . VAL A 1 98 ? 0.136 -1.044 5.073 1.00 96.94 98 VAL A N 1
ATOM 745 C CA . VAL A 1 98 ? -0.864 -2.113 5.297 1.00 96.94 98 VAL A CA 1
ATOM 746 C C . VAL A 1 98 ? -2.033 -1.658 6.176 1.00 96.94 98 VAL A C 1
ATOM 748 O O . VAL A 1 98 ? -3.171 -1.674 5.722 1.00 96.94 98 VAL A O 1
ATOM 751 N N . ARG A 1 99 ? -1.747 -1.115 7.369 1.00 97.69 99 ARG A N 1
ATOM 752 C CA . ARG A 1 99 ? -2.776 -0.699 8.342 1.00 97.69 99 ARG A CA 1
ATOM 753 C C . ARG A 1 99 ? -3.659 0.475 7.901 1.00 97.69 99 ARG A C 1
ATOM 755 O O . ARG A 1 99 ? -4.569 0.847 8.635 1.00 97.69 99 ARG A O 1
ATOM 762 N N . SER A 1 100 ? -3.397 1.081 6.746 1.00 97.12 100 SER A N 1
ATOM 763 C CA . SER A 1 100 ? -4.227 2.153 6.179 1.00 97.12 100 SER A CA 1
ATOM 764 C C . SER A 1 100 ? -4.593 1.918 4.714 1.00 97.12 100 SER A C 1
ATOM 766 O O . SER A 1 100 ? -5.036 2.854 4.052 1.00 97.12 100 SER A O 1
ATOM 768 N N . PHE A 1 101 ? -4.382 0.707 4.192 1.00 97.94 101 PHE A N 1
ATOM 769 C CA . PHE A 1 101 ? -4.693 0.392 2.802 1.00 97.94 101 PHE A CA 1
ATOM 770 C C . PHE A 1 101 ? -6.137 -0.088 2.634 1.00 97.94 101 PHE A C 1
ATOM 772 O O . PHE A 1 101 ? -6.911 0.544 1.918 1.00 97.94 101 PHE A O 1
ATOM 779 N N . ALA A 1 102 ? -6.500 -1.182 3.297 1.00 98.12 102 ALA A N 1
ATOM 780 C CA . ALA A 1 102 ? -7.840 -1.752 3.264 1.00 98.12 102 ALA A CA 1
ATOM 781 C C . ALA A 1 102 ? -8.081 -2.533 4.553 1.00 98.12 102 ALA A C 1
ATOM 783 O O . ALA A 1 102 ? -7.167 -3.205 5.003 1.00 98.12 102 ALA A O 1
ATOM 784 N N . ASP A 1 103 ? -9.281 -2.410 5.110 1.00 98.56 103 ASP A N 1
ATOM 785 C CA . ASP A 1 103 ? -9.765 -3.126 6.294 1.00 98.56 103 ASP A CA 1
ATOM 786 C C . ASP A 1 103 ? -10.813 -4.144 5.822 1.00 98.56 103 ASP A C 1
ATOM 788 O O . ASP A 1 103 ? -11.763 -3.777 5.115 1.00 98.56 103 ASP A O 1
ATOM 792 N N . SER A 1 104 ? -10.587 -5.422 6.124 1.00 98.44 104 SER A N 1
ATOM 793 C CA . SER A 1 104 ? -11.392 -6.536 5.628 1.00 98.44 104 SER A CA 1
ATOM 794 C C . SER A 1 104 ? -12.482 -6.993 6.598 1.00 98.44 104 SER A C 1
ATOM 796 O O . SER A 1 104 ? -13.454 -7.621 6.157 1.00 98.44 104 SER A O 1
ATOM 798 N N . ASP A 1 105 ? -12.367 -6.655 7.884 1.00 98.25 105 ASP A N 1
ATOM 799 C CA . ASP A 1 105 ? -13.258 -7.132 8.945 1.00 98.25 105 ASP A CA 1
ATOM 800 C C . ASP A 1 105 ? -14.003 -6.016 9.707 1.00 98.25 105 ASP A C 1
ATOM 802 O O . ASP A 1 105 ? -14.983 -6.290 10.409 1.00 98.25 105 ASP A O 1
ATOM 806 N N . GLY A 1 106 ? -13.649 -4.756 9.459 1.00 98.12 106 GLY A N 1
ATOM 807 C CA . GLY A 1 106 ? -14.327 -3.564 9.951 1.00 98.12 106 GLY A CA 1
ATOM 808 C C . GLY A 1 106 ? -13.836 -3.069 11.309 1.00 98.12 106 GLY A C 1
ATOM 809 O O . GLY A 1 106 ? -14.562 -2.308 11.959 1.00 98.12 106 GLY A O 1
ATOM 810 N N . ASP A 1 107 ? -12.661 -3.496 11.775 1.00 98.06 107 ASP A N 1
ATOM 811 C CA . ASP A 1 107 ? -12.090 -3.050 13.050 1.00 98.06 107 ASP A CA 1
ATOM 812 C C . ASP A 1 107 ? -11.424 -1.656 12.984 1.00 98.06 107 ASP A C 1
ATOM 814 O O . ASP A 1 107 ? -11.103 -1.056 14.018 1.00 98.06 107 ASP A O 1
ATOM 818 N N . GLY A 1 108 ? -11.286 -1.095 11.778 1.00 98.12 108 GLY A N 1
ATOM 819 C CA . GLY A 1 108 ? -10.663 0.198 11.508 1.00 98.12 108 GLY A CA 1
ATOM 820 C C . GLY A 1 108 ? -9.144 0.148 11.315 1.00 98.12 108 GLY A C 1
ATOM 821 O O . GLY A 1 108 ? -8.510 1.207 11.249 1.00 98.12 108 GLY A O 1
ATOM 822 N N . ILE A 1 109 ? -8.544 -1.038 11.230 1.00 98.19 109 ILE A N 1
ATOM 823 C CA . ILE A 1 109 ? -7.121 -1.281 11.003 1.00 98.19 109 ILE A CA 1
ATOM 824 C C . ILE A 1 109 ? -6.972 -2.160 9.763 1.00 98.19 109 ILE A C 1
ATOM 826 O O . ILE A 1 109 ? -7.533 -3.236 9.678 1.00 98.19 109 ILE A O 1
ATOM 830 N N . GLY A 1 110 ? -6.170 -1.713 8.795 1.00 98.19 110 GLY A N 1
ATOM 831 C CA . GLY A 1 110 ? -6.028 -2.483 7.562 1.00 98.19 110 GLY A CA 1
ATOM 832 C C . GLY A 1 110 ? -5.316 -3.833 7.731 1.00 98.19 110 GLY A C 1
ATOM 833 O O . GLY A 1 110 ? -4.267 -3.891 8.390 1.00 98.19 110 GLY A O 1
ATOM 834 N N . ASP A 1 111 ? -5.860 -4.867 7.084 1.00 95.81 111 ASP A N 1
ATOM 835 C CA . ASP A 1 111 ? -5.437 -6.271 7.109 1.00 95.81 111 ASP A CA 1
ATOM 836 C C . ASP A 1 111 ? -5.650 -7.011 5.766 1.00 95.81 111 ASP A C 1
ATOM 838 O O . ASP A 1 111 ? -6.430 -6.547 4.900 1.00 95.81 111 ASP A O 1
#

Foldseek 3Di:
DVVVVVVVVCVVVVVVVVVPPDPPPPPCPDPPDPPCPPPPPPPPPPPPPVPVPVPPPPPPPPPPPPPPDPDDDDDDDPDDDPPPPDPPPPDDDDDDPQQPHDPDPPPSGGD

Radius of gyration: 36.42 Å; chains: 1; bounding box: 66×56×86 Å

Sequence (111 aa):
MKKVWMFLFLLVFGLAFLASCQPADDIVSATSTPESTATQLATQTPTLIPSKTPEPTLDPTPKPSATSSDFPPVTAVPTPAAIGESWWNDRVFYEIFVRSFADSDGDGIGD

pLDDT: mean 70.76, std 15.76, range [50.03, 98.56]

Secondary structure (DSSP, 8-state):
-HHHHHHHHHHHHHHHHHTT------------------------------------------------------------------TTTT-------GGGT--SSSSSS--